Protein AF-E0UEE1-F1 (afdb_monomer_lite)

Foldseek 3Di:
DADDPLLLQLVLLLLCLQPVVVLADPVNLVVLLVQLVPFDQDSVRNSVSVQVSCVVPVSSNVSSCVCVVPPPNSDPSSDPPRDRDGSVVSSVSSNVSSVD

Secondary structure (DSSP, 8-state):
-PPPHHHHHHHHHHHHHHH-GGGS-HHHHHHHHHHHHHS-S-HHHHHHHHHHHHHT-HHHHHHHHHHHH-TTTHHHHSTT--SPPPHHHHHHHHHHHHH-

Sequence (100 aa):
MDLSLSDVEILSLVDLLKTHTELFTQADKHSLIALINTLPDDKEAISNNIILWYEERPIIEEAMFEKLSSDEGFSGALGEQNTPLTPEEYKQTIKDAISL

pLDDT: mean 84.45, std 13.99, range [43.56, 95.19]

Radius of gyration: 12.46 Å; chains: 1; bounding box: 36×25×25 Å

Structure (mmCIF, N/CA/C/O backbone):
data_AF-E0UEE1-F1
#
_entry.id   AF-E0UEE1-F1
#
loop_
_atom_site.group_PDB
_atom_site.id
_atom_site.type_symbol
_atom_site.label_atom_id
_atom_site.label_alt_id
_atom_site.label_comp_id
_atom_site.label_asym_id
_atom_site.label_entity_id
_atom_site.label_seq_id
_atom_site.pdbx_PDB_ins_code
_atom_site.Cartn_x
_atom_site.Cartn_y
_atom_site.Cartn_z
_atom_site.occupancy
_atom_site.B_iso_or_equiv
_atom_site.auth_seq_id
_atom_site.auth_comp_id
_atom_site.auth_asym_id
_atom_site.auth_atom_id
_atom_site.pdbx_PDB_model_num
ATOM 1 N N . MET A 1 1 ? 23.712 0.646 0.493 1.00 51.62 1 MET A N 1
ATOM 2 C CA . MET A 1 1 ? 22.986 1.254 -0.634 1.00 51.62 1 MET A CA 1
ATOM 3 C C . MET A 1 1 ? 21.828 1.968 -0.003 1.00 51.62 1 MET A C 1
ATOM 5 O O . MET A 1 1 ? 21.099 1.314 0.725 1.00 51.62 1 MET A O 1
ATOM 9 N N . ASP A 1 2 ? 21.735 3.271 -0.202 1.00 70.31 2 ASP A N 1
ATOM 10 C CA . ASP A 1 2 ? 20.620 4.068 0.295 1.00 70.31 2 ASP A CA 1
ATOM 11 C C . ASP A 1 2 ? 19.328 3.719 -0.458 1.00 70.31 2 ASP A C 1
ATOM 13 O O . ASP A 1 2 ? 19.371 3.237 -1.595 1.00 70.31 2 ASP A O 1
ATOM 17 N N . LEU A 1 3 ? 18.187 3.934 0.193 1.00 79.69 3 LEU A N 1
ATOM 18 C CA . LEU A 1 3 ? 16.866 3.746 -0.402 1.00 79.69 3 LEU A CA 1
ATOM 19 C C . LEU A 1 3 ? 16.642 4.759 -1.537 1.00 79.69 3 LEU A C 1
ATOM 21 O O . LEU A 1 3 ? 16.967 5.939 -1.399 1.00 79.69 3 LEU A O 1
ATOM 25 N N . SER A 1 4 ? 16.063 4.319 -2.655 1.00 86.25 4 SER A N 1
ATOM 26 C CA . SER A 1 4 ? 15.585 5.220 -3.708 1.00 86.25 4 SER A CA 1
ATOM 27 C C . SER A 1 4 ? 14.243 5.841 -3.325 1.00 86.25 4 SER A C 1
ATOM 29 O O . SER A 1 4 ? 13.519 5.288 -2.502 1.00 86.25 4 SER A O 1
ATOM 31 N N . LEU A 1 5 ? 13.835 6.911 -4.013 1.00 85.56 5 LEU A N 1
ATOM 32 C CA . LEU A 1 5 ? 12.515 7.528 -3.817 1.00 85.56 5 LEU A CA 1
ATOM 33 C C . LEU A 1 5 ? 11.364 6.505 -3.908 1.00 85.56 5 LEU A C 1
ATOM 35 O O . LEU A 1 5 ? 10.499 6.481 -3.046 1.00 85.56 5 LEU A O 1
ATOM 39 N N . SER A 1 6 ? 11.420 5.570 -4.860 1.00 88.88 6 SER A N 1
ATOM 40 C CA . SER A 1 6 ? 10.417 4.500 -4.951 1.00 88.88 6 SER A CA 1
ATOM 41 C C . SER A 1 6 ? 10.384 3.578 -3.728 1.00 88.88 6 SER A C 1
ATOM 43 O O . SER A 1 6 ? 9.317 3.143 -3.312 1.00 88.88 6 SER A O 1
ATOM 45 N N . ASP A 1 7 ? 11.540 3.275 -3.128 1.00 88.62 7 ASP A N 1
ATOM 46 C CA . ASP A 1 7 ? 11.586 2.468 -1.904 1.00 88.62 7 ASP A CA 1
ATOM 47 C C . ASP A 1 7 ? 10.935 3.252 -0.750 1.00 88.62 7 ASP A C 1
ATOM 49 O O . ASP A 1 7 ? 10.155 2.708 0.029 1.00 88.62 7 ASP A O 1
ATOM 53 N N . VAL A 1 8 ? 11.227 4.554 -0.681 1.00 87.12 8 VAL A N 1
ATOM 54 C CA . VAL A 1 8 ? 10.699 5.498 0.307 1.00 87.12 8 VAL A CA 1
ATOM 55 C C . VAL A 1 8 ? 9.176 5.616 0.240 1.00 87.12 8 VAL A C 1
ATOM 57 O O . VAL A 1 8 ? 8.507 5.513 1.271 1.00 87.12 8 VAL A O 1
ATOM 60 N N . GLU A 1 9 ? 8.625 5.801 -0.953 1.00 89.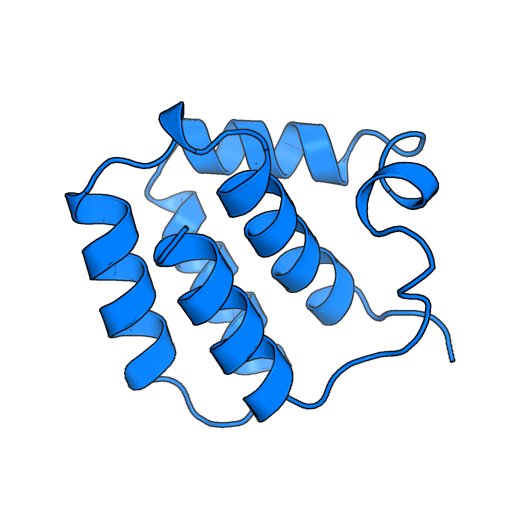31 9 GLU A N 1
ATOM 61 C CA . GLU A 1 9 ? 7.186 5.930 -1.195 1.00 89.31 9 GLU A CA 1
ATOM 62 C C . GLU A 1 9 ? 6.441 4.653 -0.794 1.00 89.31 9 GLU A C 1
ATOM 64 O O . GLU A 1 9 ? 5.482 4.701 -0.017 1.00 89.31 9 GLU A O 1
ATOM 69 N N . ILE A 1 10 ? 6.930 3.493 -1.246 1.00 91.25 10 ILE A N 1
ATOM 70 C CA . ILE A 1 10 ? 6.309 2.200 -0.947 1.00 91.25 10 ILE A CA 1
ATOM 71 C C . ILE A 1 10 ? 6.334 1.917 0.557 1.00 91.25 10 ILE A C 1
ATOM 73 O O . ILE A 1 10 ? 5.306 1.571 1.147 1.00 91.25 10 ILE A O 1
ATOM 77 N N . LEU A 1 11 ? 7.496 2.060 1.199 1.00 89.62 11 LEU A N 1
ATOM 78 C CA . LEU A 1 11 ? 7.617 1.770 2.625 1.00 89.62 11 LEU A CA 1
ATOM 79 C C . LEU A 1 11 ? 6.856 2.785 3.487 1.00 89.62 11 LEU A C 1
ATOM 81 O O . LEU A 1 11 ? 6.374 2.437 4.565 1.00 89.62 11 LEU A O 1
ATOM 85 N N . SER A 1 12 ? 6.694 4.022 3.014 1.00 89.06 12 SER A N 1
ATOM 86 C CA . SER A 1 12 ? 5.875 5.018 3.706 1.00 89.06 12 SER A CA 1
ATOM 87 C C . SER A 1 12 ? 4.404 4.642 3.716 1.00 89.06 12 SER A C 1
ATOM 89 O O . SER A 1 12 ? 3.785 4.741 4.773 1.00 89.06 12 SER A O 1
ATOM 91 N N . LEU A 1 13 ? 3.877 4.130 2.600 1.00 91.56 13 LEU A N 1
ATOM 92 C CA . LEU A 1 13 ? 2.519 3.592 2.561 1.00 91.56 13 LEU A CA 1
ATOM 93 C C . LEU A 1 13 ? 2.363 2.400 3.514 1.00 91.56 13 LEU A C 1
ATOM 95 O O . LEU A 1 13 ? 1.376 2.320 4.240 1.00 91.56 13 LEU A O 1
ATOM 99 N N . VAL A 1 14 ? 3.331 1.478 3.524 1.00 90.81 14 VAL A N 1
ATOM 100 C CA . VAL A 1 14 ? 3.337 0.320 4.437 1.00 90.81 14 VAL A CA 1
ATOM 101 C C . VAL A 1 14 ? 3.275 0.767 5.892 1.00 90.81 14 VAL A C 1
ATOM 103 O O . VAL A 1 14 ? 2.524 0.199 6.682 1.00 90.81 14 VAL A O 1
ATOM 106 N N . ASP A 1 15 ? 4.079 1.756 6.263 1.00 88.31 15 ASP A N 1
ATOM 107 C CA . ASP A 1 15 ? 4.085 2.274 7.624 1.00 88.31 15 ASP A CA 1
ATOM 108 C C . ASP A 1 15 ? 2.762 2.971 7.966 1.00 88.31 15 ASP A C 1
ATOM 110 O O . ASP A 1 15 ? 2.208 2.727 9.036 1.00 88.31 15 ASP A O 1
ATOM 114 N N . LEU A 1 16 ? 2.187 3.740 7.037 1.00 89.75 16 LEU A N 1
ATOM 115 C CA . LEU A 1 16 ? 0.871 4.365 7.208 1.00 89.75 16 LEU A CA 1
ATOM 116 C C . LEU A 1 16 ? -0.221 3.310 7.425 1.00 89.75 16 LEU A C 1
ATOM 118 O O . LEU A 1 16 ? -1.029 3.433 8.341 1.00 89.75 16 LEU A O 1
ATOM 122 N N . LEU A 1 17 ? -0.186 2.223 6.646 1.00 90.31 17 LEU A N 1
ATOM 123 C CA . LEU A 1 17 ? -1.078 1.071 6.796 1.00 90.31 17 LEU A CA 1
ATOM 124 C C . LEU A 1 17 ? -0.963 0.405 8.169 1.00 90.31 17 LEU A C 1
ATOM 126 O O . LEU A 1 17 ? -1.959 -0.119 8.651 1.00 90.31 17 LEU A O 1
ATOM 130 N N . LYS A 1 18 ? 0.221 0.413 8.792 1.00 87.44 18 LYS A N 1
ATOM 131 C CA . LYS A 1 18 ? 0.462 -0.205 10.107 1.00 87.44 18 LYS A CA 1
ATOM 132 C C . LYS A 1 18 ? 0.146 0.720 11.278 1.00 87.44 18 LYS A C 1
ATOM 134 O O . LYS A 1 18 ? -0.317 0.251 12.312 1.00 87.44 18 LYS A O 1
ATOM 139 N N . THR A 1 19 ? 0.447 2.007 11.139 1.00 87.12 19 THR A N 1
ATOM 140 C CA . THR A 1 19 ? 0.384 2.988 12.233 1.00 87.12 19 THR A CA 1
ATOM 141 C C . THR A 1 19 ? -0.943 3.733 12.280 1.00 87.12 19 THR A C 1
ATOM 143 O O . THR A 1 19 ? -1.428 4.010 13.371 1.00 87.12 19 THR A O 1
ATOM 146 N N . HIS A 1 20 ? -1.545 3.992 11.117 1.00 87.56 20 HIS A N 1
ATOM 147 C CA . HIS A 1 20 ? -2.769 4.775 10.957 1.00 87.56 20 HIS A CA 1
ATOM 148 C C . HIS A 1 20 ? -3.831 3.973 10.197 1.00 87.56 20 HIS A C 1
ATOM 150 O O . HIS A 1 20 ? -4.399 4.409 9.192 1.00 87.56 20 HIS A O 1
ATOM 156 N N . THR A 1 21 ? -4.085 2.745 10.662 1.00 87.31 21 THR A N 1
ATOM 157 C CA . THR A 1 21 ? -5.048 1.820 10.034 1.00 87.31 21 THR A CA 1
ATOM 158 C C . THR A 1 21 ? -6.443 2.432 9.876 1.00 87.31 21 THR A C 1
ATOM 160 O O . THR A 1 21 ? -7.156 2.077 8.937 1.00 87.31 21 THR A O 1
ATOM 163 N N . GLU A 1 22 ? -6.826 3.358 10.760 1.00 89.06 22 GLU A N 1
ATOM 164 C CA . GLU A 1 22 ? -8.108 4.064 10.743 1.00 89.06 22 GLU A CA 1
ATOM 165 C C . GLU A 1 22 ? -8.314 4.970 9.524 1.00 89.06 22 GLU A C 1
ATOM 167 O O . GLU A 1 22 ? -9.462 5.261 9.184 1.00 89.06 22 GLU A O 1
ATOM 172 N N . LEU A 1 23 ? -7.238 5.380 8.844 1.00 89.38 23 LEU A N 1
ATOM 173 C CA . LEU A 1 23 ? -7.324 6.162 7.607 1.00 89.38 23 LEU A CA 1
ATOM 174 C C . LEU A 1 23 ? -7.786 5.311 6.418 1.00 89.38 23 LEU A C 1
ATOM 176 O O . LEU A 1 23 ? -8.282 5.847 5.428 1.00 89.38 23 LEU A O 1
ATOM 180 N N . PHE A 1 24 ? -7.650 3.985 6.511 1.00 91.75 24 PHE A N 1
ATOM 181 C CA . PHE A 1 24 ? -7.982 3.061 5.435 1.00 91.75 24 PHE A CA 1
ATOM 182 C C . PHE A 1 24 ? -9.312 2.372 5.697 1.00 91.75 24 PHE A C 1
ATOM 184 O O . PHE A 1 24 ? -9.455 1.554 6.612 1.00 91.75 24 PHE A O 1
ATOM 191 N N . THR A 1 25 ? -10.284 2.613 4.821 1.00 92.25 25 THR A N 1
ATOM 192 C CA . THR A 1 25 ? -11.522 1.838 4.857 1.00 92.25 25 THR A CA 1
ATOM 193 C C . THR A 1 25 ? -11.277 0.408 4.370 1.00 92.25 25 THR A C 1
ATOM 195 O O . THR A 1 25 ? -10.300 0.102 3.681 1.00 92.25 25 THR A O 1
ATOM 198 N N . GLN A 1 26 ? -12.214 -0.497 4.661 1.00 90.88 26 GLN A N 1
ATOM 199 C CA . GLN A 1 26 ? -12.156 -1.856 4.118 1.00 90.88 26 GLN A CA 1
ATOM 200 C C . GLN A 1 26 ? -12.155 -1.869 2.577 1.00 90.88 26 GLN A C 1
ATOM 202 O O . GLN A 1 26 ? -11.515 -2.726 1.968 1.00 90.88 26 GLN A O 1
ATOM 207 N N . ALA A 1 27 ? -12.834 -0.905 1.945 1.00 91.25 27 ALA A N 1
ATOM 208 C CA . ALA A 1 27 ? -12.842 -0.758 0.493 1.00 91.25 27 ALA A CA 1
ATOM 209 C C . ALA A 1 27 ? -11.464 -0.342 -0.045 1.00 91.25 27 ALA A C 1
ATOM 211 O O . ALA A 1 27 ? -11.024 -0.890 -1.055 1.00 91.25 27 ALA A O 1
ATOM 212 N N . ASP A 1 28 ? -10.756 0.550 0.653 1.00 93.00 28 ASP A N 1
ATOM 213 C CA . ASP A 1 28 ? -9.396 0.960 0.286 1.00 93.00 28 ASP A CA 1
ATOM 214 C C . ASP A 1 28 ? -8.423 -0.207 0.405 1.00 93.00 28 ASP A C 1
ATOM 216 O O . ASP A 1 28 ? -7.717 -0.522 -0.550 1.00 93.00 28 ASP A O 1
ATOM 220 N N . LYS A 1 29 ? -8.472 -0.927 1.529 1.00 91.38 29 LYS A N 1
ATOM 221 C CA . LYS A 1 29 ? -7.685 -2.146 1.754 1.00 91.38 29 LYS A CA 1
ATOM 222 C C . LYS A 1 29 ? -7.896 -3.175 0.636 1.00 91.38 29 LYS A C 1
ATOM 224 O O . LYS A 1 29 ? -6.933 -3.694 0.072 1.00 91.38 29 LYS A O 1
ATOM 229 N N 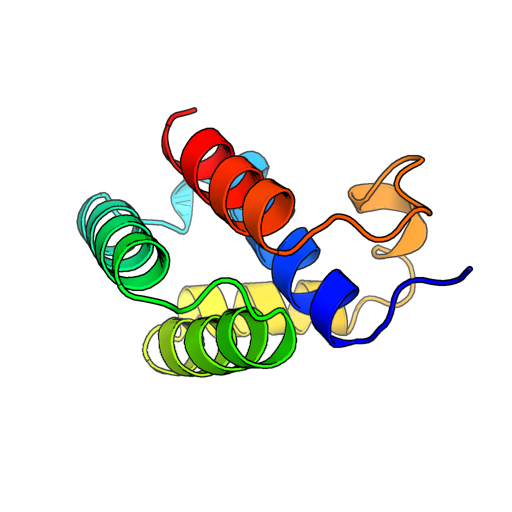. HIS A 1 30 ? -9.150 -3.439 0.261 1.00 92.75 30 HIS A N 1
ATOM 230 C CA . HIS A 1 30 ? -9.475 -4.359 -0.834 1.00 92.75 30 HIS A CA 1
ATOM 231 C C . HIS A 1 30 ? -9.003 -3.841 -2.201 1.00 92.75 30 HIS A C 1
ATOM 233 O O . HIS A 1 30 ? -8.467 -4.615 -2.997 1.00 92.75 30 HIS A O 1
ATOM 239 N N . SER A 1 31 ? -9.188 -2.548 -2.478 1.00 94.06 31 SER A N 1
ATOM 240 C CA . SER A 1 31 ? -8.752 -1.916 -3.726 1.00 94.06 31 SER A CA 1
ATOM 241 C C . SER A 1 31 ? -7.233 -1.970 -3.881 1.00 94.06 31 SER A C 1
ATOM 243 O O . SER A 1 31 ? -6.752 -2.300 -4.964 1.00 94.06 31 SER A O 1
ATOM 245 N N . LEU A 1 32 ? -6.489 -1.718 -2.804 1.00 93.62 32 LEU A N 1
ATOM 246 C CA . LEU A 1 32 ? -5.034 -1.772 -2.801 1.00 93.62 32 LEU A CA 1
ATOM 247 C C . LEU A 1 32 ? -4.526 -3.206 -2.999 1.00 93.62 32 LEU A C 1
ATOM 249 O O . LEU A 1 32 ? -3.662 -3.429 -3.840 1.00 93.62 32 LEU A O 1
ATOM 253 N N . ILE A 1 33 ? -5.105 -4.207 -2.319 1.00 93.62 33 ILE A N 1
ATOM 254 C CA . ILE A 1 33 ? -4.763 -5.625 -2.563 1.00 93.62 33 ILE A CA 1
ATOM 255 C C . ILE A 1 33 ? -4.985 -5.994 -4.033 1.00 93.62 33 ILE A C 1
ATOM 257 O O . ILE A 1 33 ? -4.134 -6.647 -4.644 1.00 93.62 33 ILE A O 1
ATOM 261 N N . ALA A 1 34 ? -6.128 -5.597 -4.601 1.00 93.94 34 ALA A N 1
ATOM 262 C CA . ALA A 1 34 ? -6.446 -5.872 -5.996 1.00 93.94 34 ALA A CA 1
ATOM 263 C C . ALA A 1 34 ? -5.415 -5.233 -6.933 1.00 93.94 34 ALA A C 1
ATOM 265 O O . ALA A 1 34 ? -4.895 -5.927 -7.804 1.00 93.94 34 ALA A O 1
ATOM 266 N N . LEU A 1 35 ? -5.059 -3.965 -6.702 1.00 94.12 35 LEU A N 1
ATOM 267 C CA . LEU A 1 35 ? -4.023 -3.267 -7.458 1.00 94.12 35 LEU A CA 1
ATOM 268 C C . LEU A 1 35 ? -2.697 -4.033 -7.406 1.00 94.12 35 LEU A C 1
ATOM 270 O O . LEU A 1 35 ? -2.215 -4.481 -8.444 1.00 94.12 35 LEU A O 1
ATOM 274 N N . ILE A 1 36 ? -2.161 -4.281 -6.208 1.00 93.12 36 ILE A N 1
ATOM 275 C CA . ILE A 1 36 ? -0.857 -4.933 -6.010 1.00 93.12 36 ILE A CA 1
ATOM 276 C C . ILE A 1 36 ? -0.790 -6.325 -6.660 1.00 93.12 36 ILE A C 1
ATOM 278 O O . ILE A 1 36 ? 0.256 -6.710 -7.182 1.00 93.12 36 ILE A O 1
ATOM 282 N N . ASN A 1 37 ? -1.897 -7.074 -6.679 1.00 92.38 37 ASN A N 1
ATOM 283 C CA . ASN A 1 37 ? -1.963 -8.381 -7.341 1.00 92.38 37 ASN A CA 1
ATOM 284 C C . ASN A 1 37 ? -1.876 -8.314 -8.874 1.00 92.38 37 ASN A C 1
ATOM 286 O O . ASN A 1 37 ? -1.521 -9.313 -9.493 1.00 92.38 37 ASN A O 1
ATOM 290 N N . THR A 1 38 ? -2.212 -7.176 -9.486 1.00 92.62 38 THR A N 1
ATOM 291 C CA . THR A 1 38 ? -2.185 -7.000 -10.950 1.00 92.62 38 THR A CA 1
ATOM 292 C C . THR A 1 38 ? -0.890 -6.398 -11.484 1.00 92.62 38 THR A C 1
ATOM 294 O O . THR A 1 38 ? -0.632 -6.483 -12.684 1.00 92.62 38 THR A O 1
ATOM 297 N N . LEU A 1 39 ? -0.073 -5.792 -10.621 1.00 92.81 39 LEU A N 1
ATOM 298 C CA . LEU A 1 39 ? 1.146 -5.109 -11.043 1.00 92.81 39 LEU A CA 1
ATOM 299 C C . LEU A 1 39 ? 2.258 -6.101 -11.416 1.00 92.81 39 LEU A C 1
ATOM 301 O O . LEU A 1 39 ? 2.333 -7.182 -10.826 1.00 92.81 39 LEU A O 1
ATOM 305 N N . PRO A 1 40 ? 3.159 -5.742 -12.349 1.00 91.06 40 PRO A N 1
ATOM 306 C CA . PRO A 1 40 ? 4.375 -6.510 -12.620 1.00 91.06 40 PRO A CA 1
ATOM 307 C C . PRO A 1 40 ? 5.343 -6.456 -11.429 1.00 91.06 40 PRO A C 1
ATOM 309 O O . PRO A 1 40 ? 5.203 -5.611 -10.545 1.00 91.06 40 PRO A O 1
ATOM 312 N N . ASP A 1 41 ? 6.296 -7.385 -11.349 1.00 90.62 41 ASP A N 1
ATOM 313 C CA . ASP A 1 41 ? 7.362 -7.387 -10.327 1.00 90.62 41 ASP A CA 1
ATOM 314 C C . ASP A 1 41 ? 8.444 -6.349 -10.660 1.00 90.62 41 ASP A C 1
ATOM 316 O O . ASP A 1 41 ? 9.619 -6.662 -10.822 1.00 90.62 41 ASP A O 1
ATOM 320 N N . ASP A 1 42 ? 8.017 -5.096 -10.794 1.00 91.94 42 ASP A N 1
ATOM 321 C CA . ASP A 1 42 ? 8.857 -3.951 -11.115 1.00 91.94 42 ASP A CA 1
ATOM 322 C C . ASP A 1 42 ? 8.640 -2.845 -10.080 1.00 91.94 42 ASP A C 1
ATOM 324 O O . ASP A 1 42 ? 7.509 -2.431 -9.822 1.00 91.94 42 ASP A O 1
ATOM 328 N N . LYS A 1 43 ? 9.728 -2.379 -9.464 1.00 91.06 43 LYS A N 1
ATOM 329 C CA . LYS A 1 43 ? 9.658 -1.426 -8.352 1.00 91.06 43 LYS A CA 1
ATOM 330 C C . LYS A 1 43 ? 9.056 -0.086 -8.770 1.00 91.06 43 LYS A C 1
ATOM 332 O O . LYS A 1 43 ? 8.216 0.449 -8.049 1.00 91.06 43 LYS A O 1
ATOM 337 N N . GLU A 1 44 ? 9.497 0.468 -9.896 1.00 90.88 44 GLU A N 1
ATOM 338 C CA . GLU A 1 44 ? 9.023 1.777 -10.352 1.00 90.88 44 GLU A CA 1
ATOM 339 C C . GLU A 1 44 ? 7.539 1.709 -10.714 1.00 90.88 44 GLU A C 1
ATOM 341 O O . GLU A 1 44 ? 6.768 2.593 -10.345 1.00 90.88 44 GLU A O 1
ATOM 346 N N . ALA A 1 45 ? 7.105 0.621 -11.353 1.00 92.88 45 ALA A N 1
ATOM 347 C CA . ALA A 1 45 ? 5.700 0.366 -11.627 1.00 92.88 45 ALA A CA 1
ATOM 348 C C . ALA A 1 45 ? 4.880 0.239 -10.337 1.00 92.88 45 ALA A C 1
ATOM 350 O O . ALA A 1 45 ? 3.787 0.800 -10.271 1.00 92.88 45 ALA A O 1
ATOM 351 N N . ILE A 1 46 ? 5.391 -0.462 -9.318 1.00 92.81 46 ILE A N 1
ATOM 352 C CA . ILE A 1 46 ? 4.727 -0.566 -8.012 1.00 92.81 46 ILE A CA 1
ATOM 353 C C . ILE A 1 46 ? 4.559 0.819 -7.391 1.00 92.81 46 ILE A C 1
ATOM 355 O O . ILE A 1 46 ? 3.434 1.179 -7.048 1.00 92.81 46 ILE A O 1
ATOM 359 N N . SER A 1 47 ? 5.637 1.605 -7.306 1.00 93.12 47 SER A N 1
ATOM 360 C CA . SER A 1 47 ? 5.575 2.940 -6.706 1.00 93.12 47 SER A CA 1
ATOM 361 C C . SER A 1 47 ? 4.621 3.857 -7.463 1.00 93.12 47 SER A C 1
ATOM 363 O O . SER A 1 47 ? 3.670 4.371 -6.886 1.00 93.12 47 SER A O 1
ATOM 365 N N . ASN A 1 48 ? 4.777 3.970 -8.784 1.00 94.25 48 ASN A N 1
ATOM 366 C CA . ASN A 1 48 ? 3.939 4.846 -9.603 1.00 94.25 48 ASN A CA 1
ATOM 367 C C . ASN A 1 48 ? 2.450 4.500 -9.497 1.00 94.25 48 ASN A C 1
ATOM 369 O O . ASN A 1 48 ? 1.615 5.392 -9.394 1.00 94.25 48 ASN A O 1
ATOM 373 N N . ASN A 1 49 ? 2.094 3.213 -9.496 1.00 95.19 49 ASN A N 1
ATOM 374 C CA . ASN A 1 49 ? 0.690 2.820 -9.365 1.00 95.19 49 ASN A CA 1
ATOM 375 C C . ASN A 1 49 ? 0.146 3.058 -7.952 1.00 95.19 49 ASN A C 1
ATOM 377 O O . ASN A 1 49 ? -1.034 3.361 -7.810 1.00 95.19 49 ASN A O 1
ATOM 381 N N . ILE A 1 50 ? 0.984 2.944 -6.920 1.00 93.19 50 ILE A N 1
ATOM 382 C CA . ILE A 1 50 ? 0.617 3.318 -5.552 1.00 93.19 50 ILE A CA 1
ATOM 383 C C . ILE A 1 50 ? 0.351 4.822 -5.449 1.00 93.19 50 ILE A C 1
ATOM 385 O O . ILE A 1 50 ? -0.658 5.197 -4.857 1.00 93.19 50 ILE A O 1
ATOM 389 N N . ILE A 1 51 ? 1.212 5.652 -6.048 1.00 92.81 51 ILE A N 1
ATOM 390 C CA . ILE A 1 51 ? 1.045 7.111 -6.085 1.00 92.81 51 ILE A CA 1
ATOM 391 C C . ILE A 1 51 ? -0.303 7.464 -6.697 1.00 92.81 51 ILE A C 1
ATOM 393 O O . ILE A 1 51 ? -1.151 8.050 -6.031 1.00 92.81 51 ILE A O 1
ATOM 397 N N . LEU A 1 52 ? -0.545 6.982 -7.917 1.00 94.44 52 LEU A N 1
ATOM 398 C CA . LEU A 1 52 ? -1.812 7.199 -8.615 1.00 94.44 52 LEU A CA 1
ATOM 399 C C . LEU A 1 52 ? -3.017 6.709 -7.801 1.00 94.44 52 LEU A C 1
ATOM 401 O O . LEU A 1 52 ? -4.091 7.300 -7.851 1.00 94.44 52 LEU A O 1
ATOM 405 N N . TRP A 1 53 ? -2.855 5.626 -7.040 1.00 94.75 53 TRP A N 1
ATOM 406 C CA . TRP A 1 53 ? -3.923 5.086 -6.211 1.00 94.75 53 TRP A CA 1
ATOM 407 C C . TRP A 1 53 ? -4.255 5.984 -5.016 1.00 94.75 53 TRP A C 1
ATOM 409 O O . TRP A 1 53 ? -5.438 6.203 -4.742 1.00 94.75 53 TRP A O 1
ATOM 419 N N . TYR A 1 54 ? -3.267 6.505 -4.283 1.00 92.88 54 TYR A N 1
ATOM 420 C CA . TYR A 1 54 ? -3.576 7.372 -3.144 1.00 92.88 54 TYR A CA 1
ATOM 421 C C . TYR A 1 54 ? -3.929 8.806 -3.561 1.00 92.88 54 TYR A C 1
ATOM 423 O O . TYR A 1 54 ? -4.655 9.452 -2.817 1.00 92.88 54 TYR A O 1
ATOM 431 N N . GLU A 1 55 ? -3.515 9.286 -4.741 1.00 92.44 55 GLU A N 1
ATOM 432 C CA . GLU A 1 55 ? -3.927 10.595 -5.291 1.00 92.44 55 GLU A CA 1
ATOM 433 C C . GLU A 1 55 ? -5.452 10.699 -5.484 1.00 92.44 55 GLU A C 1
ATOM 435 O O . GLU A 1 55 ? -6.047 11.766 -5.358 1.00 92.44 55 GLU A O 1
ATOM 440 N N . GLU A 1 56 ? -6.135 9.578 -5.727 1.00 92.19 56 GLU A N 1
ATOM 441 C CA . GLU A 1 56 ? -7.604 9.542 -5.784 1.00 92.19 56 GLU A CA 1
ATOM 442 C C . GLU A 1 56 ? -8.267 9.553 -4.389 1.00 92.19 56 GLU A C 1
ATOM 444 O O . GLU A 1 56 ? -9.497 9.497 -4.277 1.00 92.19 56 GLU A O 1
ATOM 449 N N . ARG A 1 57 ? -7.476 9.584 -3.307 1.00 93.12 57 ARG A N 1
ATOM 450 C CA . ARG A 1 57 ? -7.913 9.416 -1.913 1.00 93.12 57 ARG A CA 1
ATOM 451 C C . ARG A 1 57 ? -7.333 10.533 -1.041 1.00 93.12 57 ARG A C 1
ATOM 453 O O . ARG A 1 57 ? -6.340 10.306 -0.354 1.00 93.12 57 ARG A O 1
ATOM 460 N N . PRO A 1 58 ? -8.003 11.700 -0.967 1.00 92.25 58 PRO A N 1
ATOM 461 C CA . PRO A 1 58 ? -7.447 12.913 -0.359 1.00 92.25 58 PRO A CA 1
ATOM 462 C C . PRO A 1 58 ? -6.905 12.737 1.066 1.00 92.25 58 PRO A C 1
ATOM 464 O O . PRO A 1 58 ? -5.869 13.289 1.402 1.00 92.25 58 PRO A O 1
ATOM 467 N N . ILE A 1 59 ? -7.578 11.936 1.900 1.00 91.06 59 ILE A N 1
ATOM 468 C CA . ILE A 1 59 ? -7.154 11.682 3.290 1.00 91.06 59 ILE A CA 1
ATOM 469 C C . ILE A 1 59 ? -5.833 10.896 3.336 1.00 91.06 59 ILE A C 1
ATOM 471 O O . ILE A 1 59 ? -4.987 11.139 4.190 1.00 91.06 59 ILE A O 1
ATOM 475 N N . ILE A 1 60 ? -5.656 9.940 2.422 1.00 92.56 60 ILE A N 1
ATOM 476 C CA . ILE A 1 60 ? -4.445 9.115 2.349 1.00 92.56 60 ILE A CA 1
ATOM 477 C C . ILE A 1 60 ? -3.323 9.906 1.679 1.00 92.56 60 ILE A C 1
ATOM 479 O O . ILE A 1 60 ? -2.185 9.835 2.132 1.00 92.56 60 ILE A O 1
ATOM 483 N N . GLU A 1 61 ? -3.639 10.674 0.635 1.00 93.50 61 GLU A N 1
ATOM 484 C CA . GLU A 1 61 ? -2.703 11.590 -0.020 1.00 93.50 61 GLU A CA 1
ATOM 485 C C . GLU A 1 61 ? -2.119 12.598 0.974 1.00 93.50 61 GLU A C 1
ATOM 487 O O . GLU A 1 61 ? -0.900 12.733 1.053 1.00 93.50 61 GLU A O 1
ATOM 492 N N . GLU A 1 62 ? -2.966 13.257 1.770 1.00 92.38 62 GLU A N 1
ATOM 493 C CA . GLU A 1 62 ? -2.536 14.214 2.793 1.00 92.38 62 GLU A CA 1
ATOM 494 C C . GLU A 1 62 ? -1.613 13.543 3.815 1.00 92.38 62 GLU A C 1
ATOM 496 O O . GLU A 1 62 ? -0.505 14.022 4.053 1.00 92.38 62 GLU A O 1
ATOM 501 N N . ALA A 1 63 ? -1.999 12.375 4.332 1.00 90.38 63 ALA A N 1
ATOM 502 C CA . ALA A 1 63 ? -1.192 11.648 5.304 1.00 90.38 63 ALA A CA 1
ATOM 503 C C . ALA A 1 63 ? 0.153 11.164 4.713 1.00 90.38 63 ALA A C 1
ATOM 505 O O . ALA A 1 63 ? 1.187 11.201 5.386 1.00 90.38 63 ALA A O 1
ATOM 506 N N . MET A 1 64 ? 0.173 10.752 3.440 1.00 90.25 64 MET A N 1
ATOM 507 C CA . MET A 1 64 ? 1.406 10.433 2.710 1.00 90.25 64 MET A CA 1
ATOM 508 C C . MET A 1 64 ? 2.283 11.675 2.530 1.00 90.25 64 MET A C 1
ATOM 510 O O . MET A 1 64 ? 3.492 11.606 2.752 1.00 90.25 64 MET A O 1
ATOM 514 N N . PHE A 1 65 ? 1.691 12.816 2.175 1.00 89.50 65 PHE A N 1
ATOM 515 C CA . PHE A 1 65 ? 2.402 14.080 2.015 1.00 89.50 65 PHE A CA 1
ATOM 516 C C . PHE A 1 65 ? 3.021 14.558 3.332 1.00 89.50 65 PHE A C 1
ATOM 518 O O . PHE A 1 65 ? 4.201 14.911 3.353 1.00 89.50 65 PHE A O 1
ATOM 525 N N . GLU A 1 66 ? 2.274 14.526 4.438 1.00 87.88 66 GLU A N 1
ATOM 526 C CA . GLU A 1 66 ? 2.778 14.877 5.772 1.00 87.88 66 GLU A CA 1
ATOM 527 C C . GLU A 1 66 ? 3.949 13.980 6.182 1.00 87.88 66 GLU A C 1
ATOM 529 O O . GLU A 1 66 ? 4.966 14.457 6.702 1.00 87.88 66 GLU A O 1
ATOM 534 N N . LYS A 1 67 ? 3.837 12.680 5.894 1.00 83.88 67 LYS A N 1
ATOM 535 C CA . LYS A 1 67 ? 4.861 11.689 6.221 1.00 83.88 67 LYS A CA 1
ATOM 536 C C . LYS A 1 67 ? 6.133 11.851 5.393 1.00 83.88 67 LYS A C 1
ATOM 538 O O . LYS A 1 67 ? 7.225 11.722 5.939 1.00 83.88 67 LYS A O 1
ATOM 543 N N . LEU A 1 68 ? 6.001 12.128 4.097 1.00 82.06 68 LEU A N 1
ATOM 544 C CA . LEU A 1 68 ? 7.134 12.333 3.189 1.00 82.06 68 LEU A CA 1
ATOM 545 C C . LEU A 1 68 ? 7.795 13.708 3.377 1.00 82.06 68 LEU A C 1
ATOM 547 O O . LEU A 1 68 ? 8.997 13.836 3.168 1.00 82.06 68 LEU A O 1
ATOM 551 N N . SER A 1 69 ? 7.030 14.724 3.787 1.00 78.62 69 SER A N 1
ATOM 552 C CA . SER A 1 69 ? 7.531 16.091 4.006 1.00 78.62 69 SER A CA 1
ATOM 553 C C . SER A 1 69 ? 8.186 16.287 5.374 1.00 78.62 69 SER A C 1
ATOM 555 O O . SER A 1 69 ? 8.983 17.209 5.554 1.00 78.62 69 SER A O 1
ATOM 557 N N . SER A 1 70 ? 7.855 15.444 6.354 1.00 66.00 70 SER A N 1
ATOM 558 C CA . SER A 1 70 ? 8.486 15.472 7.673 1.00 66.00 70 SER A CA 1
ATOM 559 C C . SER A 1 70 ? 9.877 14.834 7.602 1.00 66.00 70 SER A C 1
ATOM 561 O O . SER A 1 70 ? 10.045 13.647 7.876 1.00 66.00 70 SER A O 1
ATOM 563 N N . ASP A 1 71 ? 10.883 15.643 7.258 1.00 50.81 71 ASP A N 1
ATOM 564 C CA . ASP A 1 71 ? 12.312 15.277 7.164 1.00 50.81 71 ASP A CA 1
ATOM 565 C C . ASP A 1 71 ? 12.836 14.560 8.439 1.00 50.81 71 ASP A C 1
ATOM 567 O O . ASP A 1 71 ? 13.726 13.714 8.379 1.00 50.81 71 ASP A O 1
ATOM 571 N N . GLU A 1 72 ? 12.215 14.806 9.604 1.00 48.00 72 GLU A N 1
ATOM 572 C CA . GLU A 1 72 ? 12.545 14.167 10.892 1.00 48.00 72 GLU A CA 1
ATOM 573 C C . GLU A 1 72 ? 11.884 12.787 11.116 1.00 48.00 72 GLU A C 1
ATOM 575 O O . GLU A 1 72 ? 12.349 12.001 11.944 1.00 48.00 72 GLU A O 1
ATOM 580 N N . GLY A 1 73 ? 10.815 12.453 10.384 1.00 44.41 73 GLY A N 1
ATOM 581 C CA . GLY A 1 73 ? 10.047 11.210 10.554 1.00 44.41 73 GLY A CA 1
ATOM 582 C C . GLY A 1 73 ? 10.554 10.038 9.711 1.00 44.41 73 GLY A C 1
ATOM 583 O O . GLY A 1 73 ? 10.293 8.876 10.035 1.00 44.41 73 GLY A O 1
ATOM 584 N N . PHE A 1 74 ? 11.318 10.323 8.654 1.00 51.16 74 PHE A N 1
ATOM 585 C CA . PHE A 1 74 ? 11.748 9.309 7.694 1.00 51.16 74 PHE A CA 1
ATOM 586 C C . PHE A 1 74 ? 12.775 8.326 8.278 1.00 51.16 74 PHE A C 1
ATOM 588 O O . PHE A 1 74 ? 12.664 7.114 8.098 1.00 51.16 74 PHE A O 1
ATOM 595 N N . SER A 1 75 ? 13.717 8.844 9.072 1.00 47.03 75 SER A N 1
ATOM 596 C CA . SER A 1 75 ? 14.750 8.041 9.747 1.00 47.03 75 SER A CA 1
ATOM 597 C C . SER A 1 75 ? 14.221 7.257 10.959 1.00 47.03 75 SER A C 1
ATOM 599 O O . SER A 1 75 ? 14.870 6.318 11.412 1.00 47.03 75 SER A O 1
ATOM 601 N N . GLY A 1 76 ? 13.063 7.645 11.510 1.00 43.56 76 GLY A N 1
ATOM 602 C CA . GLY A 1 76 ? 12.478 7.033 12.708 1.00 43.56 76 GLY A CA 1
ATOM 603 C C . GLY A 1 76 ? 11.414 5.972 12.418 1.00 43.56 76 GLY A C 1
ATOM 604 O O . GLY A 1 76 ? 11.370 4.956 13.108 1.00 43.56 76 GLY A O 1
ATOM 605 N N . ALA A 1 77 ? 10.573 6.184 11.399 1.00 47.72 77 ALA A N 1
ATOM 606 C CA . ALA A 1 77 ? 9.429 5.312 11.109 1.00 47.72 77 ALA A CA 1
ATOM 607 C C . ALA A 1 77 ? 9.802 4.043 10.322 1.00 47.72 77 ALA A C 1
ATOM 609 O O . ALA A 1 77 ? 9.201 2.993 10.526 1.00 47.72 77 ALA A O 1
ATOM 610 N N . LEU A 1 78 ? 10.826 4.096 9.462 1.00 52.66 78 LEU A N 1
ATOM 611 C CA . LEU A 1 78 ? 11.287 2.913 8.721 1.00 52.66 78 LEU A CA 1
ATOM 612 C C . LEU A 1 78 ? 12.133 1.947 9.553 1.00 52.66 78 LEU A C 1
ATOM 614 O O . LEU A 1 78 ?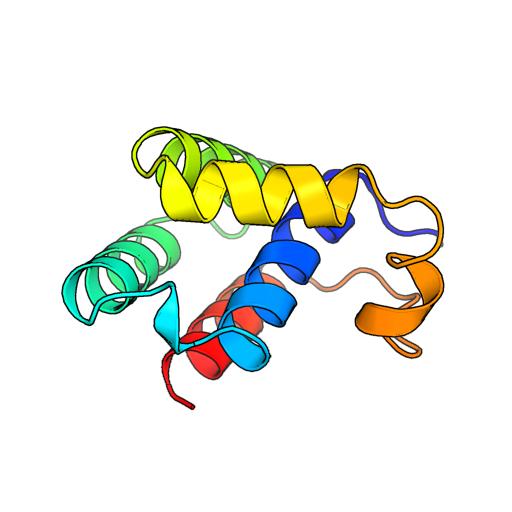 12.474 0.863 9.076 1.00 52.66 78 LEU A O 1
ATOM 618 N N . GLY A 1 79 ? 12.460 2.312 10.797 1.00 51.78 79 GLY A N 1
ATOM 619 C CA . GLY A 1 79 ? 13.392 1.545 11.613 1.00 51.78 79 GLY A CA 1
ATOM 620 C C . GLY A 1 79 ? 14.676 1.249 10.837 1.00 51.78 79 GLY A C 1
ATOM 621 O O . GLY A 1 79 ? 15.019 1.914 9.869 1.00 51.78 79 GLY A O 1
ATOM 622 N N . GLU A 1 80 ? 15.402 0.213 11.219 1.00 53.16 80 GLU A N 1
ATOM 623 C CA . GLU A 1 80 ? 16.691 -0.171 10.631 1.00 53.16 80 GLU A CA 1
ATOM 624 C C . GLU A 1 80 ? 16.650 -0.580 9.137 1.00 53.16 80 GLU A C 1
ATOM 626 O O . GLU A 1 80 ? 17.657 -1.071 8.616 1.00 53.16 80 GLU A O 1
ATOM 631 N N . GLN A 1 81 ? 15.527 -0.388 8.429 1.00 62.16 81 GLN A N 1
ATOM 632 C CA . GLN A 1 81 ? 15.320 -0.776 7.037 1.00 62.16 81 GLN A CA 1
ATOM 633 C C . GLN A 1 81 ? 16.058 0.157 6.063 1.00 62.16 81 GLN A C 1
ATOM 635 O O . GLN A 1 81 ? 15.480 0.860 5.248 1.00 62.16 81 GLN A O 1
ATOM 640 N N . ASN A 1 82 ? 17.387 0.111 6.128 1.00 64.25 82 ASN A N 1
ATOM 641 C CA . ASN A 1 82 ? 18.317 0.814 5.243 1.00 64.25 82 ASN A CA 1
ATOM 642 C C . ASN A 1 82 ? 18.645 0.008 3.977 1.00 64.25 82 ASN A C 1
ATOM 644 O O . ASN A 1 82 ? 19.567 0.351 3.240 1.00 64.25 82 ASN A O 1
ATOM 648 N N . THR A 1 83 ? 17.960 -1.119 3.770 1.00 74.69 83 THR A N 1
ATOM 649 C CA . THR A 1 83 ? 18.224 -2.026 2.652 1.00 74.69 83 THR A CA 1
ATOM 650 C C . THR A 1 83 ? 17.014 -2.033 1.726 1.00 74.69 83 THR A C 1
ATOM 652 O O . THR A 1 83 ? 15.907 -2.286 2.211 1.00 74.69 83 THR A O 1
ATOM 655 N N . PRO A 1 84 ? 17.199 -1.768 0.421 1.00 80.38 84 PRO A N 1
ATOM 656 C CA . PRO A 1 84 ? 16.117 -1.881 -0.545 1.00 80.38 84 PRO A CA 1
ATOM 657 C C . PRO A 1 84 ? 15.619 -3.327 -0.597 1.00 80.38 84 PRO A C 1
ATOM 659 O O . PRO A 1 84 ? 16.419 -4.267 -0.571 1.00 80.38 84 PRO A O 1
ATOM 662 N N . LEU A 1 85 ? 14.302 -3.494 -0.667 1.00 87.50 85 LEU A N 1
ATOM 663 C CA . LEU A 1 85 ? 13.674 -4.795 -0.862 1.00 87.50 85 LEU A CA 1
ATOM 664 C C . LEU A 1 85 ? 13.594 -5.125 -2.356 1.00 87.50 85 LEU A C 1
ATOM 666 O O . LEU A 1 85 ? 13.700 -4.258 -3.229 1.00 87.50 85 LEU A O 1
ATOM 670 N N . THR A 1 86 ? 13.374 -6.395 -2.667 1.00 90.56 86 THR A N 1
ATOM 671 C CA . THR A 1 86 ? 12.979 -6.806 -4.015 1.00 90.56 86 THR A CA 1
ATOM 672 C C . THR A 1 86 ? 11.527 -6.392 -4.310 1.00 90.56 86 THR A C 1
ATOM 674 O O . THR A 1 86 ? 10.726 -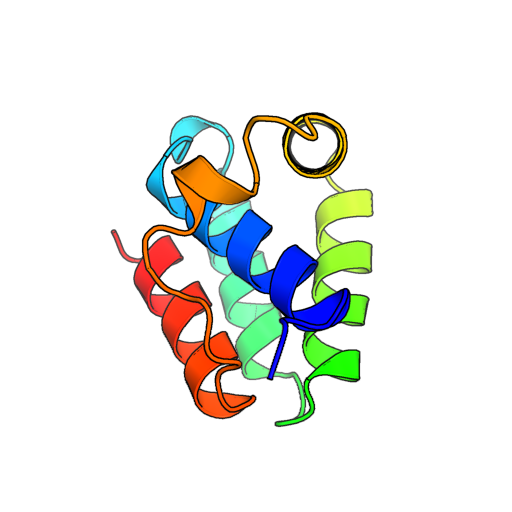6.214 -3.388 1.00 90.56 86 THR A O 1
ATOM 677 N N . PRO A 1 87 ? 11.132 -6.253 -5.591 1.00 90.31 87 PRO A N 1
ATOM 678 C CA . PRO A 1 87 ? 9.746 -5.942 -5.956 1.00 90.31 87 PRO A CA 1
ATOM 679 C C . PRO A 1 87 ? 8.718 -6.915 -5.358 1.00 90.31 87 PRO A C 1
ATOM 681 O O . PRO A 1 87 ? 7.659 -6.489 -4.902 1.00 90.31 87 PRO A O 1
ATOM 684 N N . GLU A 1 88 ? 9.037 -8.210 -5.305 1.00 92.56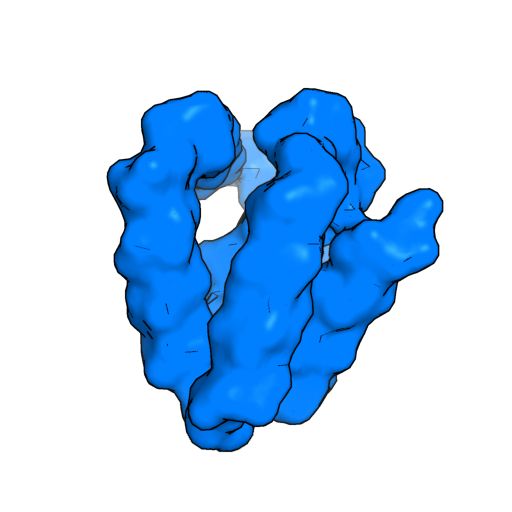 88 GLU A N 1
ATOM 685 C CA . GLU A 1 88 ? 8.174 -9.232 -4.699 1.00 92.56 88 GLU A CA 1
ATOM 686 C C . GLU A 1 88 ? 8.007 -9.011 -3.188 1.00 92.56 88 GLU A C 1
ATOM 688 O O . GLU A 1 88 ? 6.888 -9.047 -2.669 1.00 92.56 88 GLU A O 1
ATOM 693 N N . GLU A 1 89 ? 9.102 -8.708 -2.486 1.00 92.25 89 GLU A N 1
ATOM 694 C CA . GLU A 1 89 ? 9.082 -8.380 -1.058 1.00 92.25 89 GLU A CA 1
ATOM 695 C C . GLU A 1 89 ? 8.288 -7.101 -0.775 1.00 92.25 89 GLU A C 1
ATOM 697 O O . GLU A 1 89 ? 7.547 -7.055 0.209 1.00 92.25 89 GLU A O 1
ATOM 702 N N . TYR A 1 90 ? 8.362 -6.085 -1.642 1.00 91.75 90 TYR A N 1
ATOM 703 C CA . TYR A 1 90 ? 7.522 -4.890 -1.525 1.00 91.75 90 TYR A CA 1
ATOM 704 C C . TYR A 1 90 ? 6.036 -5.230 -1.606 1.00 91.75 90 TYR A C 1
ATOM 706 O O . TYR A 1 90 ? 5.264 -4.853 -0.721 1.00 91.75 90 TYR A O 1
ATOM 714 N N . LYS A 1 91 ? 5.628 -5.998 -2.624 1.00 92.75 91 LYS A N 1
ATOM 715 C CA . LYS A 1 91 ? 4.231 -6.432 -2.762 1.00 92.75 91 LYS A CA 1
ATOM 716 C C . LYS A 1 91 ? 3.762 -7.225 -1.551 1.00 92.75 91 LYS A C 1
ATOM 718 O O . LYS A 1 91 ? 2.639 -7.017 -1.090 1.00 92.75 91 LYS A O 1
ATOM 723 N N . GLN A 1 92 ? 4.600 -8.128 -1.049 1.00 92.00 92 GLN A N 1
ATOM 724 C CA . GLN A 1 92 ? 4.267 -8.936 0.117 1.00 92.00 92 GLN A CA 1
ATOM 725 C C . GLN A 1 92 ? 4.126 -8.066 1.370 1.00 92.00 92 GLN A C 1
ATOM 727 O O . GLN A 1 92 ? 3.124 -8.164 2.070 1.00 92.00 92 GLN A O 1
ATOM 732 N N . THR A 1 93 ? 5.056 -7.136 1.585 1.00 90.94 93 THR A N 1
ATOM 733 C CA . THR A 1 93 ? 5.040 -6.223 2.734 1.00 90.94 93 THR A CA 1
ATOM 734 C C . THR A 1 93 ? 3.769 -5.368 2.766 1.00 90.94 93 THR A C 1
ATOM 736 O O . THR A 1 93 ? 3.182 -5.179 3.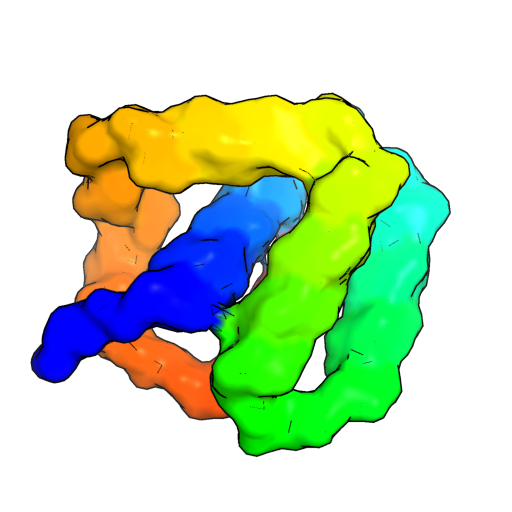832 1.00 90.94 93 THR A O 1
ATOM 739 N N . ILE A 1 94 ? 3.301 -4.888 1.607 1.00 90.94 94 ILE A N 1
ATOM 740 C CA . ILE A 1 94 ? 2.035 -4.145 1.504 1.00 90.94 94 ILE A CA 1
ATOM 741 C C . ILE A 1 94 ? 0.847 -5.043 1.869 1.00 90.94 94 ILE A C 1
ATOM 743 O O . ILE A 1 94 ? -0.007 -4.647 2.659 1.00 90.94 94 ILE A O 1
ATOM 747 N N . LYS A 1 95 ? 0.786 -6.267 1.329 1.00 91.81 95 LYS A N 1
ATOM 748 C CA . LYS A 1 95 ? -0.307 -7.216 1.616 1.00 91.81 95 LYS A CA 1
ATOM 749 C C . LYS A 1 95 ? -0.376 -7.589 3.093 1.00 91.81 95 LYS A C 1
ATOM 751 O O . LYS A 1 95 ? -1.470 -7.650 3.659 1.00 91.81 95 LYS A O 1
ATOM 756 N N . ASP A 1 96 ? 0.780 -7.808 3.705 1.00 90.88 96 ASP A N 1
ATOM 757 C CA . ASP A 1 96 ? 0.885 -8.131 5.122 1.00 90.88 96 ASP A CA 1
ATOM 758 C C . ASP A 1 96 ? 0.418 -6.944 5.976 1.00 90.88 96 ASP A C 1
ATOM 760 O O . ASP A 1 96 ? -0.350 -7.137 6.914 1.00 90.88 96 ASP A O 1
ATOM 764 N N . ALA A 1 97 ? 0.786 -5.710 5.605 1.00 88.38 97 ALA A N 1
ATOM 765 C CA . ALA A 1 97 ? 0.344 -4.498 6.297 1.00 88.38 97 ALA A CA 1
ATOM 766 C C . ALA A 1 97 ? -1.179 -4.286 6.244 1.00 88.38 97 ALA A C 1
ATOM 768 O O . ALA A 1 97 ? -1.767 -3.791 7.199 1.00 88.38 97 ALA A O 1
ATOM 769 N N . ILE A 1 98 ? -1.831 -4.690 5.152 1.00 87.75 98 ILE A N 1
ATOM 770 C CA . ILE A 1 98 ? -3.291 -4.594 5.009 1.00 87.75 98 ILE A CA 1
ATOM 771 C C . ILE A 1 98 ? -4.023 -5.636 5.871 1.00 87.75 98 ILE A C 1
ATOM 773 O O . ILE A 1 98 ? -5.157 -5.391 6.294 1.00 87.75 98 ILE A O 1
ATOM 777 N N . SER A 1 99 ? -3.389 -6.791 6.098 1.00 78.75 99 SER A N 1
ATOM 778 C CA . SER A 1 99 ? -3.973 -7.959 6.774 1.00 78.75 99 SER A CA 1
ATOM 779 C C . SER A 1 99 ? -3.824 -7.941 8.304 1.00 78.75 99 SER A C 1
ATOM 781 O O . SER A 1 99 ? -4.342 -8.848 8.958 1.00 78.75 99 SER A O 1
ATOM 783 N N . LEU A 1 100 ? -3.117 -6.945 8.852 1.00 64.88 100 LEU A N 1
ATOM 784 C CA . LEU A 1 100 ? -3.019 -6.644 10.287 1.00 64.88 100 LEU A CA 1
ATOM 785 C C . LEU A 1 100 ? -4.300 -5.967 10.804 1.00 64.88 100 LEU A C 1
ATOM 787 O O . LEU A 1 100 ? -4.687 -6.310 11.942 1.00 64.88 100 LEU A O 1
#

Organism: Gloeothece verrucosa (strain PCC 7822) (NCBI:txid497965)